Protein AF-A0A9J7BUM3-F1 (afdb_monomer)

Mean predicted aligned error: 5.93 Å

Organism: NCBI:txid1002689

Radius of gyration: 14.66 Å; Cα contacts (8 Å, |Δi|>4): 66; chains: 1; bounding box: 33×20×40 Å

Structure (mmCIF, N/CA/C/O backbone):
data_AF-A0A9J7BUM3-F1
#
_entry.id   AF-A0A9J7BUM3-F1
#
loop_
_atom_site.group_PDB
_atom_site.id
_atom_site.type_symbol
_atom_site.label_atom_id
_atom_site.label_alt_id
_atom_site.label_comp_id
_atom_site.label_asym_id
_atom_site.label_entity_id
_atom_site.label_seq_id
_atom_site.pdbx_PDB_ins_code
_atom_site.Cartn_x
_atom_site.Cartn_y
_atom_site.Cartn_z
_atom_site.occupancy
_atom_site.B_iso_or_equiv
_atom_site.auth_seq_id
_atom_site.auth_comp_id
_atom_site.auth_asym_id
_atom_site.auth_atom_id
_atom_site.pdbx_PDB_model_num
ATOM 1 N N . MET A 1 1 ? -0.990 -3.878 12.260 1.00 64.81 1 MET A N 1
ATOM 2 C CA . MET A 1 1 ? 0.035 -3.100 11.544 1.00 64.81 1 MET A CA 1
ATOM 3 C C . MET A 1 1 ? -0.295 -1.628 11.702 1.00 64.81 1 MET A C 1
ATOM 5 O O . MET A 1 1 ? -1.370 -1.217 11.275 1.00 64.81 1 MET A O 1
ATOM 9 N N . ASN A 1 2 ? 0.557 -0.864 12.379 1.00 77.38 2 ASN A N 1
ATOM 10 C CA . ASN A 1 2 ? 0.388 0.582 12.512 1.00 77.38 2 ASN A CA 1
ATOM 11 C C . ASN A 1 2 ? 0.886 1.311 11.243 1.00 77.38 2 ASN A C 1
ATOM 13 O O . ASN A 1 2 ? 1.506 0.720 10.358 1.00 77.38 2 ASN A O 1
ATOM 17 N N . CYS A 1 3 ? 0.597 2.605 11.132 1.00 77.19 3 CYS A N 1
ATOM 18 C CA . CYS A 1 3 ? 0.852 3.386 9.917 1.00 77.19 3 CYS A CA 1
ATOM 19 C C . CYS A 1 3 ? 2.348 3.545 9.604 1.00 77.19 3 CYS A C 1
ATOM 21 O O . CYS A 1 3 ? 2.735 3.652 8.441 1.00 77.19 3 CYS A O 1
ATOM 23 N N . VAL A 1 4 ? 3.193 3.505 10.638 1.00 80.69 4 VAL A N 1
ATOM 24 C CA . VAL A 1 4 ? 4.654 3.535 10.504 1.00 80.69 4 VAL A CA 1
ATOM 25 C C . VAL A 1 4 ? 5.150 2.219 9.906 1.00 80.69 4 VAL A C 1
ATOM 27 O O . VAL A 1 4 ? 5.890 2.235 8.927 1.00 80.69 4 VAL A O 1
ATOM 30 N N . GLU A 1 5 ? 4.682 1.081 10.423 1.00 83.25 5 GLU A N 1
ATOM 31 C CA . GLU A 1 5 ? 5.010 -0.249 9.890 1.00 83.25 5 GLU A CA 1
ATOM 32 C C . GLU A 1 5 ? 4.581 -0.392 8.423 1.00 83.25 5 GLU A C 1
ATOM 34 O O . GLU A 1 5 ? 5.323 -0.931 7.604 1.00 83.25 5 GLU A O 1
ATOM 39 N N . MET A 1 6 ? 3.415 0.150 8.066 1.00 82.81 6 MET A N 1
ATOM 40 C CA . MET A 1 6 ? 2.921 0.139 6.690 1.00 82.81 6 MET A CA 1
ATOM 41 C C . MET A 1 6 ? 3.740 1.047 5.764 1.00 82.81 6 MET A C 1
ATOM 43 O O . MET A 1 6 ? 4.091 0.629 4.662 1.00 82.81 6 MET A O 1
ATOM 47 N N . SER A 1 7 ? 4.095 2.260 6.204 1.00 86.12 7 SER A N 1
ATOM 48 C CA . SER A 1 7 ? 4.980 3.148 5.435 1.00 86.12 7 SER A CA 1
ATOM 49 C C . SER A 1 7 ? 6.335 2.484 5.166 1.00 86.12 7 SER A C 1
ATOM 51 O O . SER A 1 7 ? 6.828 2.509 4.037 1.00 86.12 7 SER A O 1
ATOM 53 N N . LEU A 1 8 ? 6.908 1.817 6.173 1.00 87.44 8 LEU A N 1
ATOM 54 C CA . LEU A 1 8 ? 8.154 1.063 6.032 1.00 87.44 8 LEU A CA 1
ATOM 55 C C . LEU A 1 8 ? 8.010 -0.101 5.046 1.00 87.44 8 LEU A C 1
ATOM 57 O O . LEU A 1 8 ? 8.832 -0.225 4.140 1.00 87.44 8 LEU A O 1
ATOM 61 N N . ALA A 1 9 ? 6.944 -0.897 5.152 1.00 87.44 9 ALA A N 1
ATOM 62 C CA . ALA A 1 9 ? 6.693 -2.010 4.237 1.00 87.44 9 ALA A CA 1
ATOM 63 C C . ALA A 1 9 ? 6.572 -1.551 2.772 1.00 87.44 9 ALA A C 1
ATOM 65 O O . ALA A 1 9 ? 7.120 -2.186 1.868 1.00 87.44 9 ALA A O 1
ATOM 66 N N . ILE A 1 10 ? 5.907 -0.418 2.526 1.00 87.56 10 ILE A N 1
ATOM 67 C CA . ILE A 1 10 ? 5.786 0.158 1.180 1.00 87.56 10 ILE A CA 1
ATOM 68 C C . ILE A 1 10 ? 7.155 0.627 0.661 1.00 87.56 10 ILE A C 1
ATOM 70 O O . ILE A 1 10 ? 7.488 0.384 -0.500 1.00 87.56 10 ILE A O 1
ATOM 74 N N . ARG A 1 11 ? 7.978 1.260 1.508 1.00 87.94 11 ARG A N 1
ATOM 75 C CA . ARG A 1 11 ? 9.335 1.707 1.138 1.00 87.94 11 ARG A CA 1
ATOM 76 C C . ARG A 1 11 ? 10.256 0.533 0.812 1.00 87.94 11 ARG A C 1
ATOM 78 O O . ARG A 1 11 ? 10.991 0.606 -0.169 1.00 87.94 11 ARG A O 1
ATOM 85 N N . GLU A 1 12 ? 10.188 -0.551 1.580 1.00 89.38 12 GLU A N 1
ATOM 86 C CA . GLU A 1 12 ? 10.923 -1.785 1.278 1.00 89.38 12 GLU A CA 1
ATOM 87 C C . GLU A 1 12 ? 10.465 -2.398 -0.048 1.00 89.38 12 GLU A C 1
ATOM 89 O O . GLU A 1 12 ? 11.290 -2.777 -0.880 1.00 89.38 12 GLU A O 1
ATOM 94 N N . ARG A 1 13 ? 9.154 -2.398 -0.323 1.00 87.25 13 ARG A N 1
ATOM 95 C CA . ARG A 1 13 ? 8.645 -2.856 -1.620 1.00 87.25 13 ARG A CA 1
ATOM 96 C C . ARG A 1 13 ? 9.138 -1.988 -2.779 1.00 87.25 13 ARG A C 1
ATOM 98 O O . ARG A 1 13 ? 9.487 -2.535 -3.821 1.00 87.25 13 ARG A O 1
ATOM 105 N N . ALA A 1 14 ? 9.199 -0.669 -2.597 1.00 87.19 14 ALA A N 1
ATOM 106 C CA . ALA A 1 14 ? 9.727 0.260 -3.596 1.00 87.19 14 ALA A CA 1
ATOM 107 C C . ALA A 1 14 ? 11.213 0.009 -3.895 1.00 87.19 14 ALA A C 1
ATOM 109 O O . ALA A 1 14 ? 11.627 0.091 -5.049 1.00 87.19 14 ALA A O 1
ATOM 110 N N . ARG A 1 15 ? 12.008 -0.325 -2.868 1.00 86.38 15 ARG A N 1
ATOM 111 C CA . ARG A 1 15 ? 13.416 -0.722 -3.026 1.00 86.38 15 ARG A CA 1
ATOM 112 C C . ARG A 1 15 ? 13.529 -2.019 -3.816 1.00 86.38 15 ARG A C 1
ATOM 114 O O . ARG A 1 15 ? 14.187 -2.028 -4.845 1.00 86.38 15 ARG A O 1
ATOM 121 N N . ALA A 1 16 ? 12.804 -3.055 -3.398 1.00 85.94 16 ALA A N 1
ATOM 122 C CA . ALA A 1 16 ? 12.826 -4.363 -4.051 1.00 85.94 16 ALA A CA 1
ATOM 123 C C . ALA A 1 16 ? 12.368 -4.320 -5.519 1.00 85.94 16 ALA A C 1
ATOM 125 O O . ALA A 1 16 ? 12.781 -5.151 -6.319 1.00 85.94 16 ALA A O 1
ATOM 126 N N . LEU A 1 17 ? 11.517 -3.357 -5.889 1.00 84.00 17 LEU A N 1
ATOM 127 C CA . LEU A 1 17 ? 11.089 -3.151 -7.274 1.00 84.00 17 LEU A CA 1
ATOM 128 C C . LEU A 1 17 ? 12.222 -2.696 -8.195 1.00 84.00 17 LEU A C 1
ATOM 130 O O . LEU A 1 17 ? 12.186 -3.021 -9.375 1.00 84.00 17 LEU A O 1
ATOM 134 N N . ARG A 1 18 ? 13.235 -1.994 -7.674 1.00 71.19 18 ARG A N 1
ATOM 135 C CA . ARG A 1 18 ? 14.401 -1.577 -8.471 1.00 71.19 18 ARG A CA 1
ATOM 136 C C . ARG A 1 18 ? 15.259 -2.757 -8.914 1.00 71.19 18 ARG A C 1
ATOM 138 O O . ARG A 1 18 ? 15.901 -2.669 -9.954 1.00 71.19 18 ARG A O 1
ATOM 145 N N . ASP A 1 19 ? 15.216 -3.842 -8.149 1.00 73.44 19 ASP A N 1
ATOM 146 C CA . ASP A 1 19 ? 16.036 -5.035 -8.359 1.00 73.44 19 ASP A CA 1
ATOM 147 C C . ASP A 1 19 ? 15.245 -6.180 -9.021 1.00 73.44 19 ASP A C 1
ATOM 149 O O . ASP A 1 19 ? 15.769 -7.278 -9.207 1.00 73.44 19 ASP A O 1
ATOM 153 N N . ALA A 1 20 ? 13.968 -5.960 -9.353 1.00 74.00 20 ALA A N 1
ATOM 154 C CA . ALA A 1 20 ? 13.077 -7.009 -9.829 1.00 74.00 20 ALA A CA 1
ATOM 155 C C . ALA A 1 20 ? 13.053 -7.110 -11.364 1.00 74.00 20 ALA A C 1
ATOM 157 O O . ALA A 1 20 ? 12.662 -6.168 -12.053 1.00 74.00 20 ALA A O 1
ATOM 158 N N . ASP A 1 21 ? 13.355 -8.297 -11.893 1.00 66.50 21 ASP A N 1
ATOM 159 C CA . ASP A 1 21 ? 13.123 -8.635 -13.300 1.00 66.50 21 ASP A CA 1
ATOM 160 C C . ASP A 1 21 ? 11.652 -9.030 -13.510 1.00 66.50 21 ASP A C 1
ATOM 162 O O . ASP A 1 21 ? 11.262 -10.189 -13.376 1.00 66.50 21 ASP A O 1
ATOM 166 N N . GLN A 1 22 ? 10.796 -8.029 -13.736 1.00 70.50 22 GLN A N 1
ATOM 167 C CA . GLN A 1 22 ? 9.351 -8.221 -13.945 1.00 70.50 22 GLN A CA 1
ATOM 168 C C . GLN A 1 22 ? 8.929 -8.073 -15.414 1.00 70.50 22 GLN A C 1
ATOM 170 O O . GLN A 1 22 ? 7.745 -7.885 -15.691 1.00 70.50 22 GLN A O 1
ATOM 175 N N . GLY A 1 23 ? 9.877 -8.101 -16.361 1.00 77.38 23 GLY A N 1
ATOM 176 C CA . GLY A 1 23 ? 9.587 -7.821 -17.774 1.00 77.38 23 GLY A CA 1
ATOM 177 C C . GLY A 1 23 ? 9.087 -6.391 -18.030 1.00 77.38 23 GLY A C 1
ATOM 178 O O . GLY A 1 23 ? 8.475 -6.121 -19.062 1.00 77.38 23 GLY A O 1
ATOM 179 N N . LEU A 1 24 ? 9.322 -5.480 -17.082 1.00 79.50 24 LEU A N 1
ATOM 180 C CA . LEU A 1 24 ? 9.002 -4.060 -17.179 1.00 79.50 2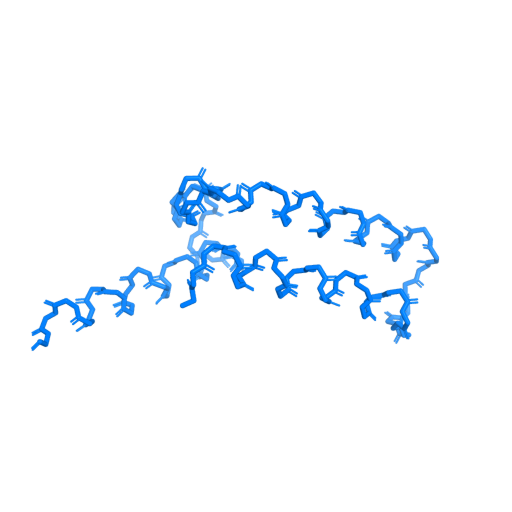4 LEU A CA 1
ATOM 181 C C . LEU A 1 24 ? 10.206 -3.284 -17.710 1.00 79.50 24 LEU A C 1
ATOM 183 O O . LEU A 1 24 ? 11.360 -3.616 -17.443 1.00 79.50 24 LEU A O 1
ATOM 187 N N . THR A 1 25 ? 9.934 -2.206 -18.437 1.00 85.56 25 THR A N 1
ATOM 188 C CA . THR A 1 25 ? 10.979 -1.253 -18.822 1.00 85.56 25 THR A CA 1
ATOM 189 C C . THR A 1 25 ? 11.546 -0.537 -17.593 1.00 85.56 25 THR A C 1
ATOM 191 O O . THR A 1 25 ? 10.864 -0.370 -16.580 1.00 85.56 25 THR A O 1
ATOM 194 N N . ILE A 1 26 ? 12.778 -0.032 -17.707 1.00 82.06 26 ILE A N 1
ATOM 195 C CA . ILE A 1 26 ? 13.423 0.772 -16.652 1.00 82.06 26 ILE A CA 1
ATOM 196 C C . ILE A 1 26 ? 12.532 1.958 -16.237 1.00 82.06 26 ILE A C 1
ATOM 198 O O . ILE A 1 26 ? 12.425 2.251 -15.049 1.00 82.06 26 ILE A O 1
ATOM 202 N N . GLY A 1 27 ? 11.849 2.600 -17.194 1.00 83.38 27 GLY A N 1
ATOM 203 C CA . GLY A 1 27 ? 10.913 3.696 -16.917 1.00 83.38 27 GLY A CA 1
ATOM 204 C C . GLY A 1 27 ? 9.713 3.257 -16.074 1.00 83.38 27 GLY A C 1
ATOM 205 O O . GLY A 1 27 ? 9.419 3.875 -15.060 1.00 83.38 27 GLY A O 1
ATOM 206 N N . GLN A 1 28 ? 9.079 2.133 -16.417 1.00 85.81 28 GLN A N 1
ATOM 207 C CA . GLN A 1 28 ? 7.943 1.600 -15.649 1.00 85.81 28 GLN A CA 1
ATOM 208 C C . GLN A 1 28 ? 8.332 1.191 -14.222 1.00 85.81 28 GLN A C 1
ATOM 210 O O . GLN A 1 28 ? 7.546 1.375 -13.292 1.00 85.81 28 GLN A O 1
ATOM 215 N N . LEU A 1 29 ? 9.539 0.647 -14.033 1.00 82.19 29 LEU A N 1
ATOM 216 C CA . LEU A 1 29 ? 10.065 0.324 -12.704 1.00 82.19 29 LEU A CA 1
ATOM 217 C C . LEU A 1 29 ? 10.331 1.588 -11.876 1.00 82.19 29 LEU A C 1
ATOM 219 O O . LEU A 1 29 ? 10.034 1.610 -10.679 1.00 82.19 29 LEU A O 1
ATOM 223 N N . ALA A 1 30 ? 10.852 2.645 -12.507 1.00 83.44 30 ALA A N 1
ATOM 224 C CA . ALA A 1 30 ? 11.068 3.935 -11.862 1.00 83.4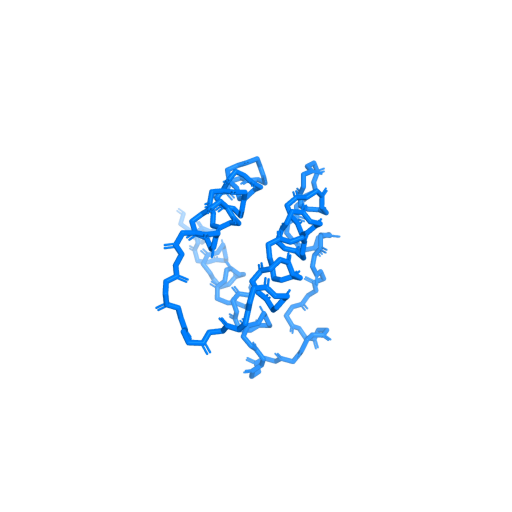4 30 ALA A CA 1
ATOM 225 C C . ALA A 1 30 ? 9.741 4.578 -11.425 1.00 83.44 30 ALA A C 1
ATOM 227 O O . ALA A 1 30 ? 9.605 4.915 -10.248 1.00 83.44 30 ALA A O 1
ATOM 228 N N . ASP A 1 31 ? 8.750 4.645 -12.320 1.00 87.31 31 ASP A N 1
ATOM 229 C CA . ASP A 1 31 ? 7.423 5.209 -12.039 1.00 87.31 31 ASP A CA 1
ATOM 230 C C . ASP A 1 31 ? 6.710 4.443 -10.916 1.00 87.31 31 ASP A C 1
ATOM 232 O O . ASP A 1 31 ? 6.162 5.035 -9.983 1.00 87.31 31 ASP A O 1
ATOM 236 N N . ALA A 1 32 ? 6.756 3.106 -10.955 1.00 87.44 32 ALA A N 1
ATOM 237 C CA . ALA A 1 32 ? 6.174 2.267 -9.910 1.00 87.44 32 ALA A CA 1
ATOM 238 C C . ALA A 1 32 ? 6.872 2.472 -8.556 1.00 87.44 32 ALA A C 1
ATOM 240 O O . ALA A 1 32 ? 6.213 2.558 -7.516 1.00 87.44 32 ALA A O 1
ATOM 241 N N . GLY A 1 33 ? 8.204 2.572 -8.554 1.00 87.56 33 GLY A N 1
ATOM 242 C CA . GLY A 1 33 ? 8.983 2.860 -7.354 1.00 87.56 33 GLY A CA 1
ATOM 243 C C . GLY A 1 33 ? 8.662 4.237 -6.767 1.00 87.56 33 GLY A C 1
ATOM 244 O O . GLY A 1 33 ? 8.481 4.358 -5.554 1.00 87.56 33 GLY A O 1
ATOM 245 N N . GLU A 1 34 ? 8.551 5.265 -7.609 1.00 90.38 34 GLU A N 1
ATOM 246 C CA . GLU A 1 34 ? 8.168 6.613 -7.187 1.00 90.38 34 GLU A CA 1
ATOM 247 C C . GLU A 1 34 ? 6.753 6.637 -6.604 1.00 90.38 34 GLU A C 1
ATOM 249 O O . GLU A 1 34 ? 6.558 7.149 -5.497 1.00 90.38 34 GLU A O 1
ATOM 254 N N . LEU A 1 35 ? 5.789 6.001 -7.277 1.00 89.38 35 LEU A N 1
ATOM 255 C CA . LEU A 1 35 ? 4.418 5.886 -6.789 1.00 89.38 35 LEU A CA 1
ATOM 256 C C . LEU A 1 35 ? 4.372 5.238 -5.402 1.00 89.38 35 LEU A C 1
ATOM 258 O O . LEU A 1 35 ? 3.706 5.752 -4.506 1.00 89.38 35 LEU A O 1
ATOM 262 N N . LEU A 1 36 ? 5.112 4.150 -5.180 1.00 89.31 36 LEU A N 1
ATOM 263 C CA . LEU A 1 36 ? 5.168 3.514 -3.864 1.00 89.31 36 LEU A CA 1
ATOM 264 C C . LEU A 1 36 ? 5.751 4.450 -2.798 1.00 89.31 36 LEU A C 1
ATOM 266 O O . LEU A 1 36 ? 5.221 4.520 -1.692 1.00 89.31 36 LEU A O 1
ATOM 270 N N . VAL A 1 37 ? 6.792 5.223 -3.109 1.00 90.12 37 VAL A N 1
ATOM 271 C CA . VAL A 1 37 ? 7.338 6.205 -2.157 1.00 90.12 37 VAL A CA 1
ATOM 272 C C . VAL A 1 37 ? 6.327 7.315 -1.850 1.00 90.12 37 VAL A C 1
ATOM 274 O O . VAL A 1 37 ? 6.213 7.729 -0.693 1.00 90.12 37 VAL A O 1
ATOM 277 N N . VAL A 1 38 ? 5.566 7.778 -2.844 1.00 90.44 38 VAL A N 1
ATOM 278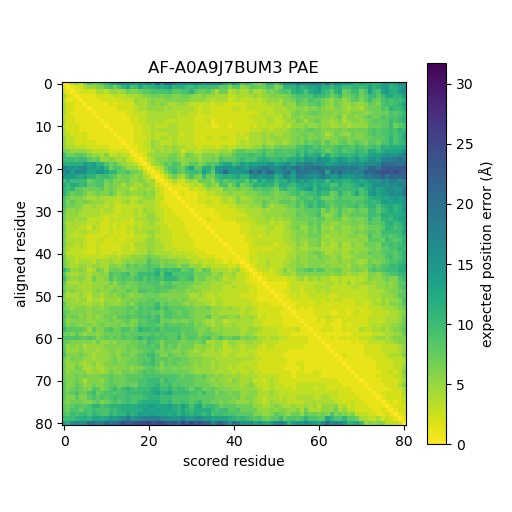 C CA . VAL A 1 38 ? 4.471 8.741 -2.645 1.00 90.44 38 VAL A CA 1
ATOM 279 C C . VAL A 1 38 ? 3.400 8.149 -1.732 1.00 90.44 38 VAL A C 1
ATOM 281 O O . VAL A 1 38 ? 3.027 8.783 -0.745 1.00 90.44 38 VAL A O 1
ATOM 284 N N . LEU A 1 39 ? 2.964 6.916 -1.993 1.00 87.06 39 LEU A N 1
ATOM 285 C CA . LEU A 1 39 ? 1.996 6.225 -1.147 1.00 87.06 39 LEU A CA 1
ATOM 286 C C . LEU A 1 39 ? 2.511 6.094 0.287 1.00 87.06 39 LEU A C 1
ATOM 288 O O . LEU A 1 39 ? 1.787 6.448 1.209 1.00 87.06 39 LEU A O 1
ATOM 292 N N . ALA A 1 40 ? 3.772 5.699 0.486 1.00 88.44 40 ALA A N 1
ATOM 293 C CA . ALA A 1 40 ? 4.380 5.589 1.811 1.00 88.44 40 ALA A CA 1
ATOM 294 C C . ALA A 1 40 ? 4.331 6.902 2.607 1.00 88.44 40 ALA A C 1
ATOM 296 O O . ALA A 1 40 ? 4.109 6.866 3.817 1.00 88.44 40 ALA A O 1
ATOM 297 N N . ARG A 1 41 ? 4.514 8.049 1.937 1.00 88.69 41 AR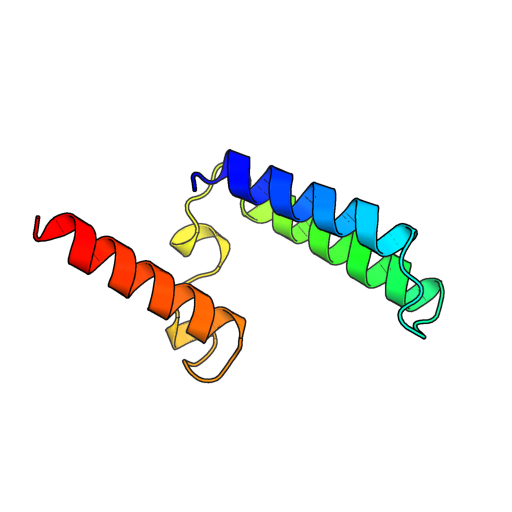G A N 1
ATOM 298 C CA . ARG A 1 41 ? 4.397 9.386 2.546 1.00 88.69 41 ARG A CA 1
ATOM 299 C C . ARG A 1 41 ? 2.952 9.752 2.873 1.00 88.69 41 ARG A C 1
ATOM 301 O O . ARG A 1 41 ? 2.713 10.425 3.865 1.00 88.69 41 ARG A O 1
ATOM 308 N N . ILE A 1 42 ? 1.990 9.321 2.057 1.00 86.12 42 ILE A N 1
ATOM 309 C CA . ILE A 1 42 ? 0.564 9.570 2.313 1.00 86.12 42 ILE A CA 1
ATOM 310 C C . ILE A 1 42 ? 0.103 8.833 3.573 1.00 86.12 42 ILE A C 1
ATOM 312 O O . ILE A 1 42 ? -0.655 9.408 4.353 1.00 86.12 42 ILE A O 1
ATOM 316 N N . VAL A 1 43 ? 0.564 7.596 3.785 1.00 87.44 43 VAL A N 1
ATOM 317 C CA . VAL A 1 43 ? 0.214 6.811 4.985 1.00 87.44 43 VAL A CA 1
ATOM 318 C C . VAL A 1 43 ? 0.999 7.225 6.227 1.00 87.44 43 VAL A C 1
ATOM 320 O O . VAL A 1 43 ? 0.592 6.929 7.348 1.00 87.44 43 VAL A O 1
ATOM 323 N N . GLU A 1 44 ? 2.139 7.888 6.058 1.00 86.31 44 GLU A N 1
ATOM 324 C CA . GLU A 1 44 ? 2.971 8.321 7.173 1.00 86.31 44 GLU A CA 1
ATOM 325 C C . GLU A 1 44 ? 2.215 9.347 8.032 1.00 86.31 44 GLU A C 1
ATOM 327 O O . GLU A 1 44 ? 1.827 10.421 7.574 1.00 86.31 44 GLU A O 1
ATOM 332 N N . GLY A 1 45 ? 1.954 8.985 9.291 1.00 79.69 45 GLY A N 1
ATOM 333 C CA . GLY A 1 45 ? 1.216 9.831 10.234 1.00 79.69 45 GLY A CA 1
ATOM 334 C C . GLY A 1 45 ? -0.305 9.878 10.031 1.00 79.69 45 GLY A C 1
ATOM 335 O O . GLY A 1 45 ? -0.969 10.668 10.702 1.00 79.69 45 GLY A O 1
ATOM 336 N N . LYS A 1 46 ? -0.879 9.045 9.152 1.00 84.81 46 LYS A N 1
ATOM 337 C CA . LYS A 1 46 ? -2.335 8.913 8.967 1.00 84.81 46 LYS A CA 1
ATOM 338 C C . LYS A 1 46 ? -2.770 7.473 9.168 1.00 84.81 46 LYS A C 1
ATOM 340 O O . LYS A 1 46 ? -2.084 6.562 8.718 1.00 84.81 46 LYS A O 1
ATOM 345 N N . ASP A 1 47 ? -3.914 7.251 9.809 1.00 83.88 47 ASP A N 1
ATOM 346 C CA . ASP A 1 47 ? -4.585 5.953 9.715 1.00 83.88 47 ASP A CA 1
ATOM 347 C C . ASP A 1 47 ? -4.949 5.631 8.253 1.00 83.88 47 ASP A C 1
ATOM 349 O O . ASP A 1 47 ? -4.942 6.491 7.367 1.00 83.88 47 ASP A O 1
ATOM 353 N N . VAL A 1 48 ? -5.192 4.351 7.981 1.00 83.44 48 VAL A N 1
ATOM 354 C CA . VAL A 1 48 ? -5.359 3.863 6.608 1.00 83.44 48 VAL A CA 1
ATOM 355 C C . VAL A 1 48 ? -6.652 4.359 5.972 1.00 83.44 48 VAL A C 1
ATOM 357 O O . VAL A 1 48 ? -6.626 4.669 4.784 1.00 83.44 48 VAL A O 1
ATOM 360 N N . GLU A 1 49 ? -7.732 4.517 6.742 1.00 84.44 49 GLU A N 1
ATOM 361 C CA . GLU A 1 49 ? -8.985 5.101 6.241 1.00 84.44 49 GLU A CA 1
ATOM 362 C C . GLU A 1 49 ? -8.770 6.570 5.842 1.00 84.44 49 GLU A C 1
ATOM 364 O O . GLU A 1 49 ? -9.217 7.009 4.789 1.00 84.44 49 GLU A O 1
ATOM 369 N N . ARG A 1 50 ? -7.994 7.343 6.606 1.00 86.56 50 ARG A N 1
ATOM 370 C CA . ARG A 1 50 ? -7.669 8.739 6.281 1.00 86.56 50 ARG A CA 1
ATOM 371 C C . ARG A 1 50 ? -6.657 8.874 5.144 1.00 86.56 50 ARG A C 1
ATOM 373 O O . ARG A 1 50 ? -6.615 9.913 4.483 1.00 86.56 50 ARG A O 1
ATOM 380 N N . ALA A 1 51 ? -5.808 7.872 4.942 1.00 87.69 51 ALA A N 1
ATOM 381 C CA . ALA A 1 51 ? -4.820 7.847 3.867 1.00 87.69 51 ALA A CA 1
ATOM 382 C C . ALA A 1 51 ? -5.423 7.415 2.522 1.00 87.69 51 ALA A C 1
ATOM 384 O O . ALA A 1 51 ? -5.071 7.990 1.493 1.00 87.69 51 ALA A O 1
ATOM 385 N N . PHE A 1 52 ? -6.317 6.422 2.531 1.00 87.69 52 PHE A N 1
ATOM 386 C CA . PHE A 1 52 ? -6.833 5.773 1.324 1.00 87.69 52 PHE A CA 1
ATOM 387 C C . PHE A 1 52 ? -8.348 5.901 1.137 1.00 87.69 52 PHE A C 1
ATOM 389 O O . PHE A 1 52 ? -8.835 5.544 0.072 1.00 87.69 52 PHE A O 1
ATOM 396 N N . GLY A 1 53 ? -9.092 6.426 2.105 1.00 90.75 53 GLY A N 1
ATOM 397 C CA . GLY A 1 53 ? -10.553 6.467 2.075 1.00 90.75 53 GLY A CA 1
ATOM 398 C C . GLY A 1 53 ? -11.186 5.147 2.514 1.00 90.75 53 GLY A C 1
ATOM 399 O O . GLY A 1 53 ? -10.536 4.270 3.089 1.00 90.75 53 GLY A O 1
ATOM 400 N N . ARG A 1 54 ? -12.480 5.012 2.231 1.00 92.44 54 ARG A N 1
ATOM 401 C CA . ARG A 1 54 ? -13.282 3.828 2.543 1.00 92.44 54 ARG A CA 1
ATOM 402 C C . ARG A 1 54 ? -13.206 2.797 1.418 1.00 92.44 54 ARG A C 1
ATOM 404 O O . ARG A 1 54 ? -12.990 3.158 0.260 1.00 92.44 54 ARG A O 1
ATOM 411 N N . PRO A 1 55 ? -13.478 1.510 1.701 1.00 92.62 55 PRO A N 1
ATOM 412 C CA . PRO A 1 55 ? -13.539 0.469 0.674 1.00 92.62 55 PRO A CA 1
ATOM 413 C C . PRO A 1 55 ? -14.429 0.834 -0.523 1.00 92.62 55 PRO A C 1
ATOM 415 O O . PRO A 1 55 ? -14.073 0.573 -1.672 1.00 92.62 55 PRO A O 1
ATOM 418 N N . GLY A 1 56 ? -15.577 1.465 -0.247 1.00 92.31 56 GLY A N 1
ATOM 419 C CA . GLY A 1 56 ? -16.560 1.872 -1.251 1.00 92.31 56 GLY A CA 1
ATOM 420 C C . GLY A 1 56 ? -16.073 2.955 -2.216 1.00 92.31 56 GLY A C 1
ATOM 421 O O . GLY A 1 56 ? -16.511 2.951 -3.362 1.00 92.31 56 GLY A O 1
ATOM 422 N N . ASP A 1 57 ? -15.125 3.806 -1.808 1.00 93.19 57 ASP A N 1
ATOM 423 C CA . ASP A 1 57 ? -14.581 4.881 -2.656 1.00 93.19 57 ASP A CA 1
ATOM 424 C C . ASP A 1 57 ? -13.800 4.321 -3.857 1.00 93.19 57 ASP A C 1
ATOM 426 O O . ASP A 1 57 ? -13.710 4.951 -4.909 1.00 93.19 57 ASP A O 1
ATOM 430 N N . TRP A 1 58 ? -13.276 3.100 -3.715 1.00 92.69 58 TRP A N 1
ATOM 431 C CA . TRP A 1 58 ? -12.561 2.367 -4.764 1.00 92.69 58 TRP A CA 1
ATOM 432 C C . TRP A 1 58 ? -13.418 1.305 -5.459 1.00 92.69 58 TRP A C 1
ATOM 434 O O . TRP A 1 58 ? -13.030 0.792 -6.508 1.00 92.69 58 TRP A O 1
ATOM 444 N N . GLY A 1 59 ? -14.552 0.937 -4.859 1.00 94.62 59 GLY A N 1
ATOM 445 C CA . GLY A 1 59 ? -15.331 -0.248 -5.206 1.00 94.62 59 GLY A CA 1
ATOM 446 C C . GLY A 1 59 ? -14.761 -1.543 -4.605 1.00 94.62 59 GLY A C 1
ATOM 447 O O . GLY A 1 59 ? -13.560 -1.808 -4.638 1.00 94.62 59 GLY A O 1
ATOM 448 N N . TYR A 1 60 ? -15.644 -2.408 -4.098 1.00 91.81 60 TYR A N 1
ATOM 449 C CA . TYR A 1 60 ? -15.272 -3.643 -3.385 1.00 91.81 60 TYR A CA 1
ATOM 450 C C . TYR A 1 60 ? -14.581 -4.712 -4.250 1.00 91.81 60 TYR A C 1
ATOM 452 O O . TYR A 1 60 ? -13.933 -5.611 -3.716 1.00 91.81 60 TYR A O 1
ATOM 460 N N . SER A 1 61 ? -14.699 -4.635 -5.579 1.00 92.06 61 SER A N 1
ATOM 461 C CA . SER A 1 61 ? -13.986 -5.522 -6.508 1.00 92.06 61 SER A CA 1
ATOM 462 C C . SER A 1 61 ? -12.563 -5.045 -6.816 1.00 92.06 61 SER A C 1
ATOM 464 O O . SER A 1 61 ? -11.726 -5.851 -7.230 1.00 92.06 61 SER A O 1
ATOM 466 N N . HIS A 1 62 ? -12.267 -3.758 -6.607 1.00 93.88 62 HIS A N 1
ATOM 467 C CA . HIS A 1 62 ? -10.944 -3.197 -6.850 1.00 93.88 62 HIS A CA 1
ATOM 468 C C . HIS A 1 62 ? -9.948 -3.708 -5.793 1.00 93.88 62 HIS A C 1
ATOM 470 O O . HIS A 1 62 ? -10.316 -3.804 -4.619 1.00 93.88 62 HIS A O 1
ATOM 476 N N . PRO A 1 63 ? -8.678 -4.007 -6.139 1.00 91.00 63 PRO A N 1
ATOM 477 C CA . PRO A 1 63 ? -7.711 -4.552 -5.182 1.00 91.00 63 PRO A CA 1
ATOM 478 C C . PRO A 1 63 ? -7.549 -3.721 -3.903 1.00 91.00 63 PRO A C 1
ATOM 480 O O . PRO A 1 63 ? -7.455 -4.297 -2.821 1.00 91.00 63 PRO A O 1
ATOM 483 N N . ILE A 1 64 ? -7.568 -2.386 -4.020 1.00 87.00 64 ILE A N 1
ATOM 484 C CA . ILE A 1 64 ? -7.503 -1.472 -2.866 1.00 87.00 64 ILE A CA 1
ATOM 485 C C . ILE A 1 64 ? -8.779 -1.575 -2.025 1.00 87.00 64 ILE A C 1
ATOM 487 O O . ILE A 1 64 ? -8.690 -1.830 -0.827 1.00 87.00 64 ILE A O 1
ATOM 491 N N . GLY A 1 65 ? -9.961 -1.461 -2.642 1.00 9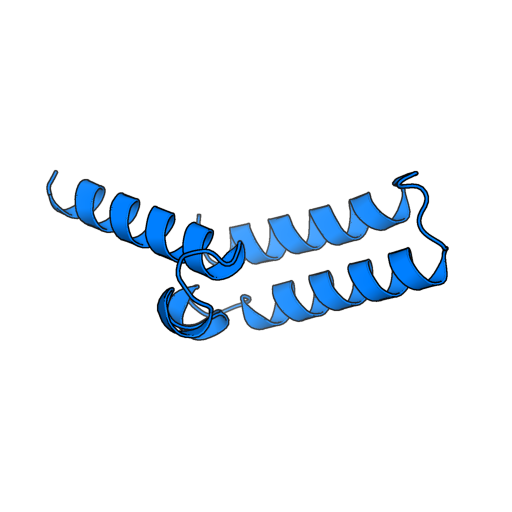0.88 65 GLY A N 1
ATOM 492 C CA . GLY A 1 65 ? -11.238 -1.549 -1.927 1.00 90.88 65 GLY A CA 1
ATOM 493 C C . GLY A 1 65 ? -11.412 -2.889 -1.210 1.00 90.88 65 GLY A C 1
ATOM 494 O O . GLY A 1 65 ? -11.772 -2.927 -0.036 1.00 90.88 65 GLY A O 1
ATOM 495 N N . ARG A 1 66 ? -11.042 -3.994 -1.865 1.00 93.94 66 ARG A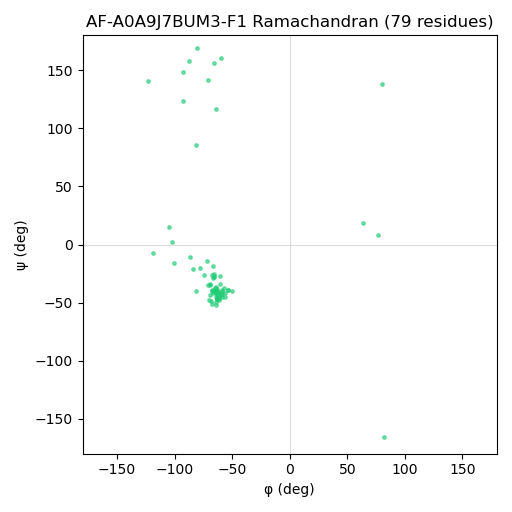 N 1
ATOM 496 C CA . ARG A 1 66 ? -11.043 -5.336 -1.267 1.00 93.94 66 ARG A CA 1
ATOM 497 C C . ARG A 1 66 ? -10.105 -5.445 -0.063 1.00 93.94 66 ARG A C 1
ATOM 499 O O . ARG A 1 66 ? -10.474 -6.053 0.938 1.00 93.94 66 ARG A O 1
ATOM 506 N N . ALA A 1 67 ? -8.898 -4.884 -0.154 1.00 88.81 67 ALA A N 1
ATOM 507 C CA . ALA A 1 67 ? -7.933 -4.913 0.945 1.00 88.81 67 ALA A CA 1
ATOM 508 C C . ALA A 1 67 ? -8.411 -4.090 2.152 1.00 88.81 67 ALA A C 1
ATOM 510 O O . ALA A 1 67 ? -8.259 -4.533 3.290 1.00 88.81 67 ALA A O 1
ATOM 511 N N . LEU A 1 68 ? -9.025 -2.9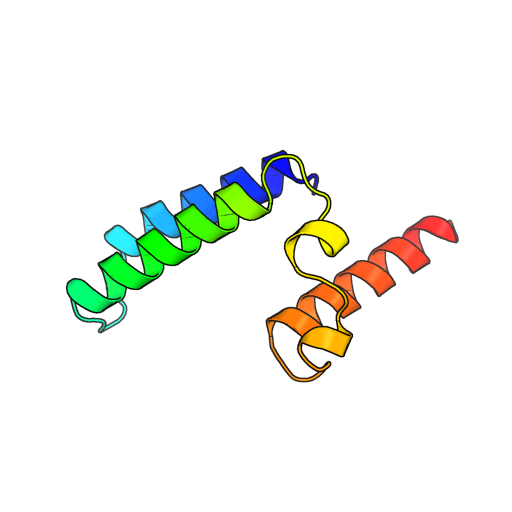28 1.906 1.00 89.81 68 LEU A N 1
ATOM 512 C CA . LEU A 1 68 ? -9.615 -2.094 2.954 1.00 89.81 68 LEU A CA 1
ATOM 513 C C . LEU A 1 68 ? -10.789 -2.810 3.642 1.00 89.81 68 LEU A C 1
ATOM 515 O O . LEU A 1 68 ? -10.820 -2.867 4.867 1.00 89.81 68 LEU A O 1
ATOM 519 N N . ALA A 1 69 ? -11.695 -3.434 2.879 1.00 91.62 69 ALA A N 1
ATOM 520 C CA . ALA A 1 69 ? -12.837 -4.164 3.440 1.00 91.62 69 ALA A CA 1
ATOM 521 C C . ALA A 1 69 ? -12.396 -5.345 4.321 1.00 91.62 69 ALA A C 1
ATOM 523 O O . ALA A 1 69 ? -12.856 -5.490 5.449 1.00 91.62 69 ALA A O 1
ATOM 524 N N . ALA A 1 70 ? -11.435 -6.147 3.850 1.00 90.81 70 ALA A N 1
ATOM 525 C CA . ALA A 1 70 ? -10.908 -7.274 4.622 1.00 90.81 70 ALA A CA 1
ATOM 526 C C . ALA A 1 70 ? -10.266 -6.831 5.950 1.00 90.81 70 ALA A C 1
ATOM 528 O O . ALA A 1 70 ? -10.329 -7.541 6.960 1.00 90.81 70 ALA A O 1
ATOM 529 N N . ARG A 1 71 ? -9.642 -5.648 5.959 1.00 87.56 71 ARG A N 1
ATOM 530 C CA . ARG A 1 71 ? -9.097 -5.049 7.175 1.00 87.56 71 ARG A CA 1
ATOM 531 C C . ARG A 1 71 ? -10.211 -4.623 8.134 1.00 87.56 71 ARG A C 1
ATOM 533 O O . ARG A 1 71 ? -10.126 -4.974 9.308 1.00 87.56 71 ARG A O 1
ATOM 540 N N . GLU A 1 72 ? -11.229 -3.909 7.652 1.00 88.44 72 GLU A N 1
ATOM 541 C CA . GLU A 1 72 ? -12.383 -3.498 8.469 1.00 88.44 72 GLU A CA 1
ATOM 542 C C . GLU A 1 72 ? -13.080 -4.704 9.112 1.00 88.44 72 GLU A C 1
ATOM 544 O O . GLU A 1 72 ? -13.415 -4.673 10.297 1.00 88.44 72 GLU A O 1
ATOM 549 N N . ASP A 1 73 ? -13.249 -5.792 8.358 1.00 89.31 73 ASP A N 1
ATOM 550 C CA . ASP A 1 73 ? -13.818 -7.039 8.872 1.00 89.31 73 ASP A CA 1
ATOM 551 C C . ASP A 1 73 ? -12.945 -7.639 9.981 1.00 89.31 73 ASP A C 1
ATOM 553 O O . ASP A 1 73 ? -13.449 -8.028 11.035 1.00 89.31 73 ASP A O 1
ATOM 557 N N . SER A 1 74 ? -11.622 -7.646 9.795 1.00 86.62 74 SER A N 1
ATOM 558 C CA . SER A 1 74 ? -10.674 -8.151 10.797 1.00 86.62 74 SER A CA 1
ATOM 559 C C . SER A 1 74 ? -10.702 -7.334 12.095 1.00 86.62 74 SER A C 1
ATOM 561 O O . SER A 1 74 ? -10.669 -7.903 13.187 1.00 86.62 74 SER A O 1
ATOM 563 N N . GLU A 1 75 ? -10.782 -6.005 11.996 1.00 86.00 75 GLU A N 1
ATOM 564 C CA . GLU A 1 75 ? -10.878 -5.103 13.152 1.00 86.00 75 GLU A CA 1
ATOM 565 C C . GLU A 1 75 ? -12.220 -5.267 13.883 1.00 86.00 75 GLU A C 1
ATOM 567 O O . GLU A 1 75 ? -12.256 -5.311 15.116 1.00 86.00 75 GLU A O 1
ATOM 572 N N . ARG A 1 76 ? -13.319 -5.443 13.138 1.00 87.62 76 ARG A N 1
ATOM 573 C CA . ARG A 1 76 ? -14.651 -5.709 13.697 1.00 87.62 76 ARG A CA 1
ATOM 574 C C . ARG A 1 76 ? -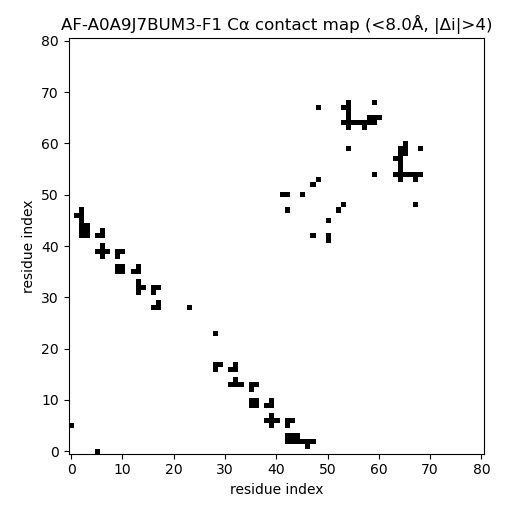14.697 -7.022 14.473 1.00 87.62 76 ARG A C 1
ATOM 576 O O . ARG A 1 76 ? -15.301 -7.070 15.541 1.00 87.62 76 ARG A O 1
ATOM 583 N N . GLU A 1 77 ? -14.075 -8.077 13.956 1.00 86.69 77 GLU A N 1
ATOM 584 C CA . GLU A 1 77 ? -13.990 -9.366 14.649 1.00 86.69 77 GLU A CA 1
ATOM 585 C C . GLU A 1 77 ? -13.080 -9.306 15.881 1.00 86.69 77 GLU A C 1
ATOM 587 O O . GLU A 1 77 ? -13.384 -9.934 16.895 1.00 86.69 77 GLU A O 1
ATOM 592 N N . ALA A 1 78 ? -11.999 -8.522 15.837 1.00 84.25 78 ALA A N 1
ATOM 593 C CA . ALA A 1 78 ? -11.148 -8.291 17.002 1.00 84.25 78 ALA A CA 1
ATOM 594 C C . ALA A 1 78 ? -11.886 -7.541 18.125 1.00 84.25 78 ALA A C 1
ATOM 596 O O . ALA A 1 78 ? -11.703 -7.877 19.288 1.00 84.25 78 ALA A O 1
ATOM 597 N N . ALA A 1 79 ? -12.753 -6.581 17.789 1.00 82.19 79 ALA A N 1
ATOM 598 C CA . ALA A 1 79 ? -13.523 -5.798 18.761 1.00 82.19 79 ALA A CA 1
ATOM 599 C C . ALA A 1 79 ? -14.660 -6.576 19.457 1.00 82.19 79 ALA A C 1
ATOM 601 O O . ALA A 1 79 ? -15.217 -6.097 20.442 1.00 82.19 79 ALA A O 1
ATOM 602 N N . LYS A 1 80 ? -15.036 -7.753 18.940 1.00 82.12 80 LYS A N 1
ATOM 603 C CA . LYS A 1 80 ? -16.051 -8.637 19.545 1.00 82.12 80 LYS A CA 1
ATOM 604 C C . LYS A 1 80 ? -15.478 -9.599 20.596 1.00 82.12 80 LYS A C 1
ATOM 606 O O . LYS A 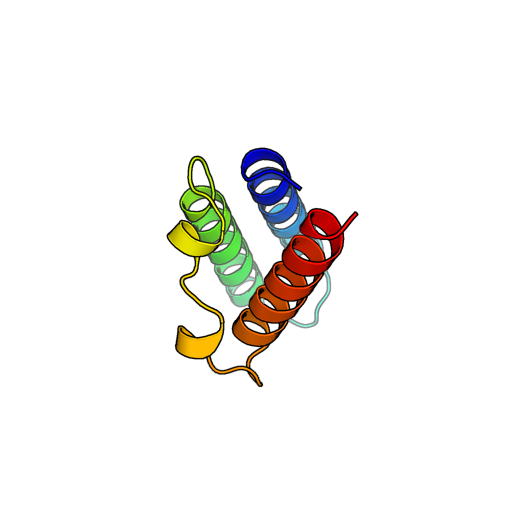1 80 ? -16.262 -10.287 21.248 1.00 82.12 80 LYS A O 1
ATOM 611 N N . ARG A 1 81 ? -14.151 -9.707 20.695 1.00 64.44 81 ARG A N 1
ATOM 612 C CA . ARG A 1 81 ? -13.436 -10.596 21.623 1.00 64.44 81 ARG A CA 1
ATOM 613 C C . ARG A 1 81 ? -13.037 -9.848 22.884 1.00 64.44 81 ARG A C 1
ATOM 615 O O . ARG A 1 81 ? -13.045 -10.506 23.944 1.00 64.44 81 ARG A O 1
#

Sequence (81 aa):
MNCVEMSLAIRERARALRDADQGLTIGQLADAGELLVVLARIVEGKDVERAFGRPGDWGYSHPIGRALAAREDSEREAAKR

Solvent-accessible surface area (backbone atoms only — not comparable to full-atom values): 4480 Å² total; per-residue (Å²): 132,55,38,62,60,49,20,50,53,33,42,53,51,25,54,54,43,74,76,52,91,74,90,64,54,73,66,58,38,49,53,53,26,49,51,30,48,52,51,20,57,51,25,47,93,30,57,64,53,80,48,71,49,55,28,73,82,60,31,65,87,33,74,66,9,37,54,46,44,56,48,54,52,52,52,55,58,58,75,75,110

pLDDT: mean 85.52, std 6.37, range [64.44, 94.62]

Secondary structure (DSSP, 8-state):
--HHHHHHHHHHHHHHHHT--SS--HHHHHHHHHHHHHHHHHHTTS-HHHHH--HHHH-TTSHHHHHHHHHHHHHHHHTT-

Nearest PDB structures (foldseek):
  6yj4-assembly1_V  TM=4.723E-01  e=4.138E+00  Yarrowia lipolytica

Foldseek 3Di:
DALLVVLVVLLVVLVVLCVDPPVDDNVVSVVSSVVSNVLSVLSVPDDPCNSPNALPVQDCVDPSSVVRVVVVVVVVVVVVD